Protein AF-A0A829PSU2-F1 (afdb_monomer)

Radius of gyration: 32.38 Å; Cα contacts (8 Å, |Δi|>4): 177; chains: 1; bounding box: 62×109×53 Å

Structure (mmCIF, N/CA/C/O backbone):
data_AF-A0A829PSU2-F1
#
_entry.id   AF-A0A829PSU2-F1
#
loop_
_atom_site.group_PDB
_atom_site.id
_atom_site.type_symbol
_atom_site.label_atom_id
_atom_site.label_alt_id
_atom_site.label_comp_id
_atom_site.label_asym_id
_atom_site.label_entity_id
_atom_site.label_seq_id
_atom_site.pdbx_PDB_ins_code
_atom_site.Cartn_x
_atom_site.Cartn_y
_atom_site.Cartn_z
_atom_site.occupancy
_atom_site.B_iso_or_equiv
_atom_site.auth_seq_id
_atom_site.auth_comp_id
_atom_site.auth_asym_id
_atom_site.auth_atom_id
_atom_site.pdbx_PDB_model_num
ATOM 1 N N . MET A 1 1 ? -6.270 30.827 35.876 1.00 42.91 1 MET A N 1
ATOM 2 C CA . MET A 1 1 ? -6.604 29.435 35.505 1.00 42.91 1 MET A CA 1
ATOM 3 C C . MET A 1 1 ? -6.941 29.418 34.024 1.00 42.91 1 MET A C 1
ATOM 5 O O . MET A 1 1 ? -8.099 29.575 33.672 1.00 42.91 1 MET A O 1
ATOM 9 N N . SER A 1 2 ? -5.939 29.290 33.159 1.00 38.00 2 SER A N 1
ATOM 10 C CA . SER A 1 2 ? -6.162 29.217 31.713 1.00 38.00 2 SER A CA 1
ATOM 11 C C . SER A 1 2 ? -5.529 27.919 31.250 1.00 38.00 2 SER A C 1
ATOM 13 O O . SER A 1 2 ? -4.309 27.782 31.285 1.00 38.00 2 SER A O 1
ATOM 15 N N . ARG A 1 3 ? -6.380 26.929 30.965 1.00 44.88 3 ARG A N 1
ATOM 16 C CA . ARG A 1 3 ? -5.967 25.622 30.454 1.00 44.88 3 ARG A CA 1
ATOM 17 C C . ARG A 1 3 ? -5.207 25.854 29.148 1.00 44.88 3 ARG A C 1
ATOM 19 O O . ARG A 1 3 ? -5.683 26.577 28.277 1.00 44.88 3 ARG A O 1
ATOM 26 N N . THR A 1 4 ? -4.012 25.286 29.067 1.00 48.94 4 THR A N 1
ATOM 27 C CA . THR A 1 4 ? -3.219 25.153 27.845 1.00 48.94 4 THR A CA 1
ATOM 28 C C . THR A 1 4 ? -4.072 24.553 26.723 1.00 48.94 4 THR A C 1
ATOM 30 O O . THR A 1 4 ? -4.917 23.702 27.016 1.00 48.94 4 THR A O 1
ATOM 33 N N . PRO A 1 5 ? -3.877 24.958 25.454 1.00 49.94 5 PRO A N 1
ATOM 34 C CA . PRO A 1 5 ? -4.512 24.267 24.347 1.00 49.94 5 PRO A CA 1
ATOM 35 C C . PRO A 1 5 ? -4.001 22.827 24.339 1.00 49.94 5 PRO A C 1
ATOM 37 O O . PRO A 1 5 ? -2.799 22.557 24.350 1.00 49.94 5 PRO A O 1
ATOM 40 N N . GLU A 1 6 ? -4.965 21.927 24.425 1.00 50.91 6 GLU A N 1
ATOM 41 C CA . GLU A 1 6 ? -4.826 20.487 24.443 1.00 50.91 6 GLU A CA 1
ATOM 42 C C . GLU A 1 6 ? -4.026 20.032 23.221 1.00 50.91 6 GLU A C 1
ATOM 44 O O . GLU A 1 6 ? -4.350 20.331 22.071 1.00 50.91 6 GLU A O 1
ATOM 49 N N . ASN A 1 7 ? -2.922 19.362 23.527 1.00 51.31 7 ASN A N 1
ATOM 50 C CA . ASN A 1 7 ? -2.005 18.719 22.608 1.00 51.31 7 ASN A CA 1
ATOM 51 C C . ASN A 1 7 ? -2.799 17.832 21.635 1.00 51.31 7 ASN A C 1
ATOM 53 O O . ASN A 1 7 ? -3.235 16.745 22.007 1.00 51.31 7 ASN A O 1
ATOM 57 N N . SER A 1 8 ? -3.025 18.307 20.407 1.00 50.12 8 SER A N 1
ATOM 58 C CA . SER A 1 8 ? -3.593 17.482 19.341 1.00 50.12 8 SER A CA 1
ATOM 59 C C . SER A 1 8 ? -2.603 16.346 19.090 1.00 50.12 8 SER A C 1
ATOM 61 O O . SER A 1 8 ? -1.480 16.653 18.681 1.00 50.12 8 SER A O 1
ATOM 63 N N . PRO A 1 9 ? -2.945 15.070 19.360 1.00 50.03 9 PRO A N 1
ATOM 64 C CA . PRO A 1 9 ? -2.011 13.974 19.154 1.00 50.03 9 PRO A CA 1
ATOM 65 C C . PRO A 1 9 ? -1.596 14.013 17.692 1.00 50.03 9 PRO A C 1
ATOM 67 O O . PRO A 1 9 ? -2.428 13.918 16.784 1.00 50.03 9 PRO A O 1
ATOM 70 N N . THR A 1 10 ? -0.310 14.268 17.472 1.00 47.91 10 THR A N 1
ATOM 71 C CA . THR A 1 10 ? 0.227 14.399 16.130 1.00 47.91 10 THR A CA 1
ATOM 72 C C . THR A 1 10 ? -0.083 13.105 15.385 1.00 47.91 10 THR A C 1
ATOM 74 O O . THR A 1 10 ? 0.013 12.016 15.949 1.00 47.91 10 THR A O 1
ATOM 77 N N . THR A 1 11 ? -0.495 13.198 14.120 1.00 54.59 11 THR A N 1
ATOM 78 C CA . THR A 1 11 ? -0.897 12.052 13.285 1.00 54.59 11 THR A CA 1
ATOM 79 C C . THR A 1 11 ? 0.089 10.882 13.355 1.00 54.59 11 THR A C 1
ATOM 81 O O . THR A 1 11 ? -0.321 9.744 13.173 1.00 54.59 11 THR A O 1
ATOM 84 N N . VAL A 1 12 ? 1.363 11.159 13.654 1.00 53.03 12 VAL A N 1
ATOM 85 C CA . VAL A 1 12 ? 2.461 10.201 13.816 1.00 53.03 12 VAL A CA 1
ATOM 86 C C . VAL A 1 12 ? 2.298 9.305 15.052 1.00 53.03 12 VAL A C 1
ATOM 88 O O . VAL A 1 12 ? 2.506 8.100 14.934 1.00 53.03 12 VAL A O 1
ATOM 91 N N . ASP A 1 13 ? 1.864 9.834 16.199 1.00 53.22 13 ASP A N 1
ATOM 92 C CA . ASP A 1 13 ? 1.699 9.052 17.438 1.00 53.22 13 ASP A CA 1
ATOM 93 C C . ASP A 1 13 ? 0.587 7.997 17.295 1.00 53.22 13 ASP A C 1
ATOM 95 O O . ASP A 1 13 ? 0.713 6.866 17.769 1.00 53.22 13 ASP A O 1
ATOM 99 N N . ASN A 1 14 ? -0.458 8.321 16.525 1.00 61.31 14 ASN A N 1
ATOM 100 C CA . ASN A 1 14 ? -1.555 7.402 16.210 1.00 61.31 14 ASN A CA 1
ATOM 101 C C . ASN A 1 14 ? -1.129 6.231 15.306 1.00 61.31 14 ASN A C 1
ATOM 103 O O . ASN A 1 14 ? -1.775 5.184 15.319 1.00 61.31 14 ASN A O 1
ATOM 107 N N . LEU A 1 15 ? -0.035 6.360 14.544 1.00 58.91 15 LEU A N 1
ATOM 108 C CA . LEU A 1 15 ? 0.426 5.291 13.652 1.00 58.91 15 LEU A CA 1
ATOM 109 C C . LEU A 1 15 ? 1.073 4.130 14.422 1.00 58.91 15 LEU A C 1
ATOM 111 O O . LEU A 1 15 ? 0.992 2.994 13.959 1.00 58.91 15 LEU A O 1
ATOM 115 N N . GLN A 1 16 ? 1.689 4.375 15.590 1.00 61.47 16 GLN A N 1
ATOM 116 C CA . GLN A 1 16 ? 2.198 3.284 16.444 1.00 61.47 16 GLN A CA 1
ATOM 117 C C . GLN A 1 16 ? 1.054 2.476 17.083 1.00 61.47 16 GLN A C 1
ATOM 119 O O . GLN A 1 16 ? 1.255 1.313 17.427 1.00 61.47 16 GLN A O 1
ATOM 124 N N . ALA A 1 17 ? -0.131 3.073 17.254 1.00 68.62 17 ALA A N 1
ATOM 125 C CA . ALA A 1 17 ? -1.268 2.468 17.952 1.00 68.62 17 ALA A CA 1
ATOM 126 C C . ALA A 1 17 ? -2.168 1.590 17.057 1.00 68.62 17 ALA A C 1
ATOM 128 O O . ALA A 1 17 ? -3.155 1.033 17.538 1.00 68.62 17 ALA A O 1
ATOM 129 N N . LEU A 1 18 ? -1.851 1.453 15.764 1.00 81.88 18 LEU A N 1
ATOM 130 C CA . LEU A 1 18 ? -2.621 0.632 14.825 1.00 81.88 18 LEU A CA 1
ATOM 131 C C . LEU A 1 18 ? -2.581 -0.850 15.215 1.00 81.88 18 LEU A C 1
ATOM 133 O O . LEU A 1 18 ? -1.516 -1.471 15.261 1.00 81.88 18 LEU A O 1
ATOM 137 N N . SER A 1 19 ? -3.760 -1.432 15.445 1.00 87.81 19 SER A N 1
ATOM 138 C CA . SER A 1 19 ? -3.885 -2.860 15.726 1.00 87.81 19 SER A CA 1
ATOM 139 C C . SER A 1 19 ? -3.796 -3.690 14.441 1.00 87.81 19 SER A C 1
ATOM 141 O O . SER A 1 19 ? -4.044 -3.208 13.333 1.00 87.81 19 SER A O 1
ATOM 143 N N . VAL A 1 20 ? -3.477 -4.980 14.575 1.00 91.50 20 VAL A N 1
ATOM 144 C CA . VAL A 1 20 ? -3.468 -5.916 13.434 1.00 91.50 20 VAL A CA 1
ATOM 145 C C . VAL A 1 20 ? -4.845 -5.989 12.767 1.00 91.50 20 VAL A C 1
ATOM 147 O O . VAL A 1 20 ? -4.923 -6.057 11.543 1.00 91.50 20 VAL A O 1
ATOM 150 N N . THR A 1 21 ? -5.924 -5.921 13.550 1.00 93.00 21 THR A N 1
ATOM 151 C CA . THR A 1 21 ? -7.304 -5.912 13.043 1.00 93.00 21 THR A CA 1
ATOM 152 C C . THR A 1 21 ? -7.552 -4.725 12.118 1.00 93.00 21 THR A C 1
ATOM 154 O O . THR A 1 21 ? -8.153 -4.885 11.060 1.00 93.00 21 THR A O 1
ATOM 157 N N . ASP A 1 22 ? -7.026 -3.553 12.467 1.00 92.06 22 ASP A N 1
ATOM 158 C CA . ASP A 1 22 ? -7.187 -2.341 11.662 1.00 92.06 22 ASP A CA 1
ATOM 159 C C . ASP A 1 22 ? -6.400 -2.421 10.359 1.00 92.06 22 ASP A C 1
ATOM 161 O O . ASP A 1 22 ? -6.892 -2.016 9.309 1.00 92.06 22 ASP A O 1
ATOM 165 N N . LEU A 1 23 ? -5.196 -3.000 10.402 1.00 93.56 23 LEU A N 1
ATOM 166 C CA . LEU A 1 23 ? -4.418 -3.253 9.192 1.00 93.56 23 LEU A CA 1
ATOM 167 C C . LEU A 1 23 ? -5.114 -4.247 8.262 1.00 93.56 23 LEU A C 1
ATOM 169 O O . LEU A 1 23 ? -5.076 -4.062 7.047 1.00 93.56 23 LEU A O 1
ATOM 173 N N . LEU A 1 24 ? -5.731 -5.295 8.812 1.00 95.62 24 LEU A N 1
ATOM 174 C CA . LEU A 1 24 ? -6.500 -6.260 8.026 1.00 95.62 24 LEU A CA 1
ATOM 175 C C . LEU A 1 24 ? -7.724 -5.599 7.395 1.00 95.62 24 LEU A C 1
ATOM 177 O O . LEU A 1 24 ? -7.907 -5.720 6.188 1.00 95.62 24 LEU A O 1
ATOM 181 N N 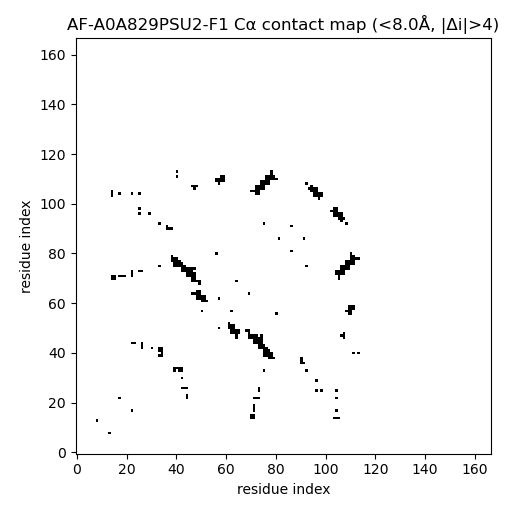. ALA A 1 25 ? -8.492 -4.831 8.171 1.00 94.50 25 ALA A N 1
ATOM 182 C CA . ALA A 1 25 ? -9.634 -4.078 7.660 1.00 94.50 25 ALA A CA 1
ATOM 183 C C . ALA A 1 25 ? -9.217 -3.102 6.546 1.00 94.50 25 ALA A C 1
ATOM 185 O O . ALA A 1 25 ? -9.846 -3.058 5.490 1.00 94.50 25 ALA A O 1
ATOM 186 N N . ALA A 1 26 ? -8.113 -2.374 6.738 1.00 95.25 26 ALA A N 1
ATOM 187 C CA . ALA A 1 26 ? -7.568 -1.463 5.737 1.00 95.25 26 ALA A CA 1
ATOM 188 C C . ALA A 1 26 ? -7.106 -2.193 4.473 1.00 95.25 26 ALA A C 1
ATOM 190 O O . ALA A 1 26 ? -7.398 -1.747 3.361 1.00 95.25 26 ALA A O 1
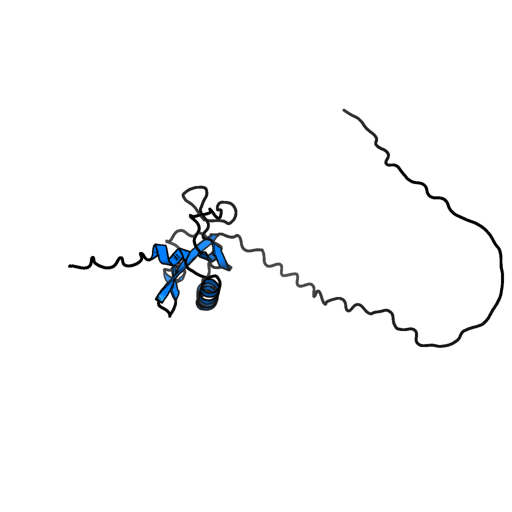ATOM 191 N N . ARG A 1 27 ? -6.388 -3.315 4.631 1.00 96.00 27 ARG A N 1
ATOM 192 C CA . ARG A 1 27 ? -5.955 -4.146 3.506 1.00 96.00 27 ARG A CA 1
ATOM 193 C C . ARG A 1 27 ? -7.172 -4.608 2.728 1.00 96.00 27 ARG A C 1
ATOM 195 O O . ARG A 1 27 ? -7.203 -4.388 1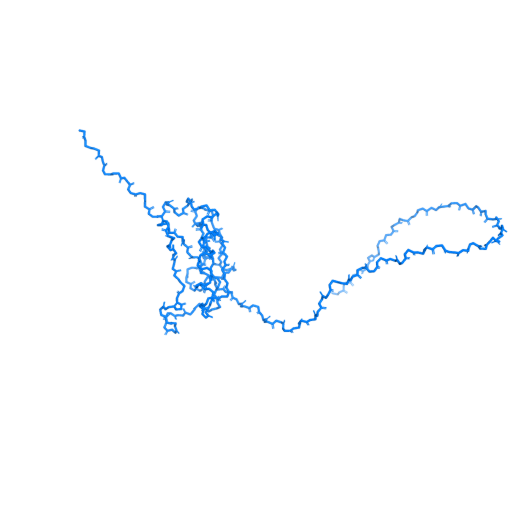.530 1.00 96.00 27 ARG A O 1
ATOM 202 N N . ASP A 1 28 ? -8.155 -5.207 3.383 1.00 95.75 28 ASP A N 1
ATOM 203 C CA . ASP A 1 28 ? -9.299 -5.817 2.708 1.00 95.75 28 ASP A CA 1
ATOM 204 C C . ASP A 1 28 ? -10.171 -4.763 2.004 1.00 95.75 28 ASP A C 1
ATOM 206 O O . ASP A 1 28 ? -10.611 -4.989 0.878 1.00 95.75 28 ASP A O 1
ATOM 210 N N . LEU A 1 29 ? -10.320 -3.569 2.593 1.00 95.81 29 LEU A N 1
ATOM 211 C CA . LEU A 1 29 ? -11.040 -2.448 1.979 1.00 95.81 29 LEU A CA 1
ATOM 212 C C . LEU A 1 29 ? -10.356 -1.935 0.701 1.00 95.81 29 LEU A C 1
ATOM 214 O O . LEU A 1 29 ? -11.027 -1.625 -0.284 1.00 95.81 29 LEU A O 1
ATOM 218 N N . TYR A 1 30 ? -9.022 -1.855 0.692 1.00 95.50 30 TYR A N 1
ATOM 219 C CA . TYR A 1 30 ? -8.257 -1.289 -0.426 1.00 95.50 30 TYR A CA 1
ATOM 220 C C . TYR A 1 30 ? -7.625 -2.324 -1.361 1.00 95.50 30 TYR A C 1
ATOM 222 O O . TYR A 1 30 ? -7.118 -1.946 -2.418 1.00 95.50 30 TYR A O 1
ATOM 230 N N . HIS A 1 31 ? -7.667 -3.614 -1.022 1.00 95.50 31 HIS A N 1
ATOM 231 C CA . HIS A 1 31 ? -6.966 -4.684 -1.733 1.00 95.50 31 HIS A CA 1
ATOM 232 C C . HIS A 1 31 ? -7.316 -4.700 -3.219 1.00 95.50 31 HIS A C 1
ATOM 234 O O . HIS A 1 31 ? -6.423 -4.657 -4.064 1.00 95.50 31 HIS A O 1
ATOM 240 N N . HIS A 1 32 ? -8.609 -4.689 -3.543 1.00 94.69 32 HIS A N 1
ATOM 241 C CA . HIS A 1 32 ? -9.086 -4.689 -4.924 1.00 94.69 32 HIS A CA 1
ATOM 242 C C . HIS A 1 32 ? -8.659 -3.418 -5.678 1.00 94.69 32 HIS A C 1
ATOM 244 O O . HIS A 1 32 ? -8.145 -3.490 -6.791 1.00 94.69 32 HIS A O 1
ATOM 250 N N . HIS A 1 33 ? -8.785 -2.243 -5.052 1.00 92.69 33 HIS A N 1
ATOM 251 C CA . HIS A 1 33 ? -8.392 -0.975 -5.675 1.00 92.69 33 HIS A CA 1
ATOM 252 C C . HIS A 1 33 ? -6.878 -0.869 -5.924 1.00 92.69 33 HIS A C 1
ATOM 254 O O . HIS A 1 33 ? -6.438 -0.217 -6.875 1.00 92.69 33 HIS A O 1
ATOM 260 N N . LEU A 1 34 ? -6.065 -1.475 -5.058 1.00 93.69 34 LEU A N 1
ATOM 261 C CA . LEU A 1 34 ? -4.617 -1.528 -5.225 1.00 93.69 34 LEU A CA 1
ATOM 262 C C . LEU A 1 34 ? -4.223 -2.560 -6.283 1.00 93.69 34 LEU A C 1
ATOM 264 O O . LEU A 1 34 ? -3.424 -2.232 -7.148 1.00 93.69 34 LEU A O 1
ATOM 268 N N . THR A 1 35 ? -4.816 -3.753 -6.261 1.00 92.62 35 THR A N 1
ATOM 269 C CA . THR A 1 35 ? -4.482 -4.858 -7.180 1.00 92.62 35 THR A CA 1
ATOM 270 C C . THR A 1 35 ? -4.934 -4.594 -8.618 1.00 92.62 35 THR A C 1
ATOM 272 O O . THR A 1 35 ? -4.319 -5.090 -9.551 1.00 92.62 35 THR A O 1
ATOM 275 N N . ASN A 1 36 ? -5.946 -3.746 -8.828 1.00 92.06 36 ASN A N 1
ATOM 276 C CA . ASN A 1 36 ? -6.339 -3.313 -10.173 1.00 92.06 36 ASN A CA 1
ATOM 277 C C . ASN A 1 36 ? -5.327 -2.364 -10.841 1.00 92.06 36 ASN A C 1
ATOM 279 O O . ASN A 1 36 ? -5.514 -2.005 -12.002 1.00 92.06 36 ASN A O 1
ATOM 283 N N . LYS A 1 37 ? -4.282 -1.919 -10.130 1.00 90.56 37 LYS A N 1
ATOM 284 C CA . LYS A 1 37 ? -3.224 -1.089 -10.719 1.00 90.56 37 LYS A CA 1
ATOM 285 C C . LYS A 1 37 ? -2.243 -1.971 -11.493 1.00 90.56 37 LYS A C 1
ATOM 287 O O . LYS A 1 37 ? -1.849 -3.019 -10.985 1.00 90.56 37 LYS A O 1
ATOM 292 N N . PRO A 1 38 ? -1.772 -1.531 -12.670 1.00 87.88 38 PRO A N 1
ATOM 293 C CA . PRO A 1 38 ? -0.977 -2.370 -13.570 1.00 87.88 38 PRO A CA 1
ATOM 294 C C . PRO A 1 38 ? 0.387 -2.776 -12.996 1.00 87.88 38 PRO A C 1
ATOM 296 O O . PRO A 1 38 ? 0.957 -3.783 -13.397 1.00 87.88 38 PRO A O 1
ATOM 299 N N . ASN A 1 39 ? 0.918 -1.991 -12.062 1.00 89.06 39 ASN A N 1
ATOM 300 C CA . ASN A 1 39 ? 2.217 -2.203 -11.433 1.00 89.06 39 ASN A CA 1
ATOM 301 C C . ASN A 1 39 ? 2.136 -2.950 -10.098 1.00 89.06 39 ASN A C 1
ATOM 303 O O . ASN A 1 39 ? 3.183 -3.184 -9.502 1.00 89.06 39 ASN A O 1
ATOM 307 N N . VAL A 1 40 ? 0.944 -3.277 -9.585 1.00 93.00 40 VAL A N 1
ATOM 308 C CA . VAL A 1 40 ? 0.779 -3.929 -8.279 1.00 93.00 40 VAL A CA 1
ATOM 309 C C . VAL A 1 40 ? 0.648 -5.436 -8.468 1.00 93.00 40 VAL A C 1
ATOM 311 O O . VAL A 1 40 ? -0.284 -5.923 -9.093 1.00 93.00 40 VAL A O 1
ATOM 314 N N . VAL A 1 41 ? 1.576 -6.179 -7.870 1.00 92.50 41 VAL A N 1
ATOM 315 C CA . VAL A 1 41 ? 1.596 -7.650 -7.886 1.00 92.50 41 VAL A CA 1
ATOM 316 C C . VAL A 1 41 ? 0.727 -8.217 -6.762 1.00 92.50 41 VAL A C 1
ATOM 318 O O . VAL A 1 41 ? 0.119 -9.274 -6.900 1.00 92.50 41 VAL A O 1
ATOM 321 N N . GLY A 1 42 ? 0.656 -7.515 -5.629 1.00 93.94 42 GLY A N 1
ATOM 322 C CA . GLY A 1 42 ? -0.174 -7.924 -4.504 1.00 93.94 42 GLY A CA 1
ATOM 323 C C . GLY A 1 42 ? -0.021 -7.030 -3.281 1.00 93.94 42 GLY A C 1
ATOM 324 O O . GLY A 1 42 ? 0.800 -6.111 -3.243 1.00 93.94 42 GLY A O 1
ATOM 325 N N . THR A 1 43 ? -0.814 -7.319 -2.251 1.00 96.88 43 THR A N 1
ATOM 326 C CA . THR A 1 43 ? -0.807 -6.561 -0.993 1.00 96.88 43 THR A CA 1
ATOM 327 C C . THR A 1 43 ? -0.742 -7.485 0.215 1.00 96.88 43 THR A C 1
ATOM 329 O O . THR A 1 43 ? -1.404 -8.522 0.240 1.00 96.88 43 THR A O 1
ATOM 332 N N . ALA A 1 44 ? -0.036 -7.066 1.255 1.00 96.69 44 ALA A N 1
ATOM 333 C CA . ALA A 1 44 ? 0.040 -7.750 2.541 1.00 96.69 44 ALA A CA 1
ATOM 334 C C . ALA A 1 44 ? -0.045 -6.741 3.696 1.00 96.69 44 ALA A C 1
ATOM 336 O O . ALA A 1 44 ? -0.077 -5.533 3.478 1.00 96.69 44 ALA A O 1
ATOM 337 N N . ILE A 1 45 ? -0.080 -7.231 4.932 1.00 96.06 45 ILE A N 1
ATOM 338 C CA . ILE A 1 45 ? 0.100 -6.405 6.133 1.00 96.06 45 ILE A CA 1
ATOM 339 C C . ILE A 1 45 ? 1.466 -6.697 6.744 1.00 96.06 45 ILE A C 1
ATOM 341 O O . ILE A 1 45 ? 1.979 -7.809 6.620 1.00 96.06 45 ILE A O 1
ATOM 345 N N . GLY A 1 46 ? 2.054 -5.714 7.413 1.00 94.06 46 GLY A N 1
ATOM 346 C CA . GLY A 1 46 ? 3.334 -5.903 8.073 1.00 94.06 46 GLY A CA 1
ATOM 347 C C . GLY A 1 46 ? 3.842 -4.638 8.739 1.00 94.06 46 GLY A C 1
ATOM 348 O O . GLY A 1 46 ? 3.082 -3.731 9.076 1.00 94.06 46 GLY A O 1
ATOM 349 N N . ARG A 1 47 ? 5.157 -4.578 8.928 1.00 93.50 47 ARG A N 1
ATOM 350 C CA . ARG A 1 47 ? 5.848 -3.392 9.432 1.00 93.50 47 ARG A CA 1
ATOM 351 C C . ARG A 1 47 ? 6.580 -2.681 8.306 1.00 93.50 47 ARG A C 1
ATOM 353 O O . ARG A 1 47 ? 7.067 -3.312 7.370 1.00 93.50 47 ARG A O 1
ATOM 360 N N . TYR A 1 48 ? 6.652 -1.362 8.413 1.00 93.69 48 TYR A N 1
ATOM 361 C CA . TYR A 1 48 ? 7.282 -0.520 7.416 1.00 93.69 48 TYR A CA 1
ATOM 362 C C . TYR A 1 48 ? 8.769 -0.849 7.316 1.00 93.69 48 TYR A C 1
ATOM 364 O O . TYR A 1 48 ? 9.484 -0.854 8.311 1.00 93.69 48 TYR A O 1
ATOM 372 N N . LEU A 1 49 ? 9.225 -1.116 6.098 1.00 94.06 49 LEU A N 1
ATOM 373 C CA . LEU A 1 49 ? 10.600 -1.499 5.831 1.00 94.06 49 LEU A CA 1
ATOM 374 C C . LEU A 1 49 ? 11.499 -0.264 5.679 1.00 94.06 49 LEU A C 1
ATOM 376 O O . LEU A 1 49 ? 11.273 0.611 4.828 1.00 94.06 49 LEU A O 1
ATOM 380 N N . ILE A 1 50 ? 12.549 -0.221 6.494 1.00 92.81 50 ILE A N 1
ATOM 381 C CA . ILE A 1 50 ? 13.596 0.797 6.465 1.00 92.81 50 ILE A CA 1
ATOM 382 C C . ILE A 1 50 ? 14.672 0.345 5.486 1.00 92.81 50 ILE A C 1
ATOM 384 O O . ILE A 1 50 ? 15.132 -0.795 5.540 1.00 92.81 50 ILE A O 1
ATOM 388 N N . ARG A 1 51 ? 15.041 1.230 4.557 1.00 91.44 51 ARG A N 1
ATOM 389 C CA . ARG A 1 51 ? 16.096 0.939 3.583 1.00 91.44 51 ARG A CA 1
ATOM 390 C C . ARG A 1 51 ? 17.450 1.012 4.262 1.00 91.44 51 ARG A C 1
ATOM 392 O O . ARG A 1 51 ? 17.679 1.918 5.058 1.00 91.44 51 ARG A O 1
ATOM 399 N N . GLU A 1 52 ? 18.349 0.117 3.881 1.00 89.25 52 GLU A N 1
ATOM 400 C CA . GLU A 1 52 ? 19.727 0.160 4.371 1.00 89.25 52 GLU A CA 1
ATOM 401 C C . GLU A 1 52 ? 20.529 1.289 3.726 1.00 89.25 52 GLU A C 1
ATOM 403 O O . GLU A 1 52 ? 21.359 1.914 4.378 1.00 89.25 52 GLU A O 1
ATOM 408 N N . GLN A 1 53 ? 20.243 1.578 2.454 1.00 86.62 53 GLN A N 1
ATOM 409 C CA . GLN A 1 53 ? 20.855 2.674 1.713 1.00 86.62 53 GLN A CA 1
ATOM 410 C C . GLN A 1 53 ? 19.787 3.678 1.250 1.00 86.62 53 GLN A C 1
ATOM 412 O O . GLN A 1 53 ? 18.696 3.281 0.819 1.00 86.62 53 GLN A O 1
ATOM 417 N N . PRO A 1 54 ? 20.062 4.990 1.344 1.00 81.19 54 PRO A N 1
ATOM 418 C CA . PRO A 1 54 ? 19.163 6.012 0.835 1.00 81.19 54 PRO A CA 1
ATOM 419 C C . PRO A 1 54 ? 19.193 6.041 -0.700 1.00 81.19 54 PRO A C 1
ATOM 421 O O . PRO A 1 54 ? 20.253 6.060 -1.315 1.00 81.19 54 PRO A O 1
ATOM 424 N N . GLY A 1 55 ? 18.013 6.104 -1.318 1.00 77.25 55 GLY A N 1
ATOM 425 C CA . GLY A 1 55 ? 17.862 6.128 -2.777 1.00 77.25 55 GLY A CA 1
ATOM 426 C C . GLY A 1 55 ? 17.484 4.769 -3.371 1.00 77.25 55 GLY A C 1
ATOM 427 O O . GLY A 1 55 ? 17.656 3.725 -2.752 1.00 77.25 55 GLY A O 1
ATOM 428 N N . GLY A 1 56 ? 16.889 4.793 -4.564 1.00 83.81 56 GLY A N 1
ATOM 429 C CA . GLY A 1 56 ? 16.487 3.585 -5.285 1.00 83.81 56 GLY A CA 1
ATOM 430 C C . GLY A 1 56 ? 15.187 2.926 -4.812 1.00 83.81 56 GLY A C 1
ATOM 431 O O . GLY A 1 56 ? 14.431 3.436 -3.969 1.00 83.81 56 GLY A O 1
ATOM 432 N N . ALA A 1 57 ? 14.905 1.783 -5.432 1.00 88.50 57 ALA A N 1
ATOM 433 C CA . ALA A 1 57 ? 13.735 0.986 -5.138 1.00 88.50 57 ALA A CA 1
ATOM 434 C C . ALA A 1 57 ? 13.863 0.273 -3.800 1.00 88.50 57 ALA A C 1
ATOM 436 O O . ALA A 1 57 ? 14.936 -0.186 -3.414 1.00 88.50 57 ALA A O 1
ATOM 437 N N . ARG A 1 58 ? 12.753 0.176 -3.074 1.00 91.88 58 ARG A N 1
ATOM 438 C CA . ARG A 1 58 ? 12.721 -0.638 -1.863 1.00 91.88 58 ARG A CA 1
ATOM 439 C C . ARG A 1 58 ? 12.470 -2.083 -2.264 1.00 91.88 58 ARG A C 1
ATOM 441 O O . ARG A 1 58 ? 11.452 -2.310 -2.885 1.00 91.88 58 ARG A O 1
ATOM 448 N N . THR A 1 59 ? 13.297 -3.034 -1.873 1.00 93.12 59 THR A N 1
ATOM 449 C CA . THR A 1 59 ? 13.078 -4.475 -2.05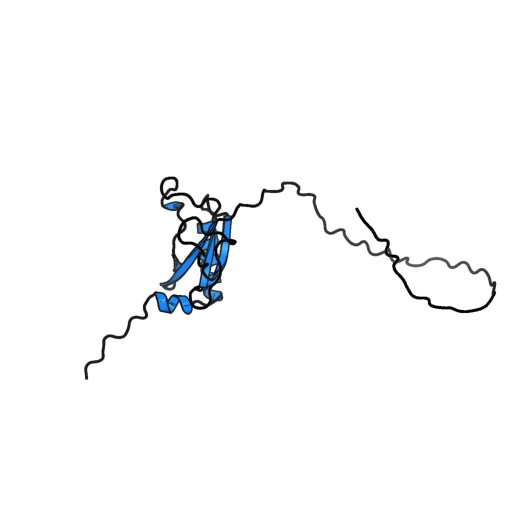8 1.00 93.12 59 THR A CA 1
ATOM 450 C C . THR A 1 59 ? 13.090 -5.174 -0.700 1.00 93.12 59 THR A C 1
ATOM 452 O O . THR A 1 59 ? 13.454 -4.580 0.315 1.00 93.12 59 THR A O 1
ATOM 455 N N . LEU A 1 60 ? 12.684 -6.444 -0.659 1.00 92.12 60 LEU A N 1
ATOM 456 C CA . LEU A 1 60 ? 12.758 -7.249 0.568 1.00 92.12 60 LEU A CA 1
ATOM 457 C C . LEU A 1 60 ? 14.201 -7.538 1.010 1.00 92.12 60 LEU A C 1
ATOM 459 O O . LEU A 1 60 ? 14.422 -7.840 2.175 1.00 92.12 60 LEU A O 1
ATOM 463 N N . VAL A 1 61 ? 15.168 -7.454 0.090 1.00 91.56 61 VAL A N 1
ATOM 464 C CA . VAL A 1 61 ? 16.580 -7.769 0.362 1.00 91.56 61 VAL A CA 1
ATOM 465 C C . VAL A 1 61 ? 17.392 -6.556 0.809 1.00 91.56 61 VAL A C 1
ATOM 467 O O . VAL A 1 61 ? 18.335 -6.715 1.569 1.00 91.56 61 VAL A O 1
ATOM 470 N N . ASN A 1 62 ? 17.037 -5.346 0.362 1.00 92.44 62 ASN A N 1
ATOM 471 C CA . ASN A 1 62 ? 17.777 -4.116 0.681 1.00 92.44 62 ASN A CA 1
ATOM 472 C C . ASN A 1 62 ? 17.138 -3.296 1.813 1.00 92.44 62 ASN A C 1
ATOM 474 O O . ASN A 1 62 ? 17.436 -2.108 1.985 1.00 92.44 62 ASN A O 1
ATOM 478 N N . SER A 1 63 ? 16.174 -3.894 2.510 1.00 93.88 63 SER A N 1
ATOM 479 C CA . SER A 1 63 ? 15.394 -3.231 3.540 1.00 93.88 63 SER A CA 1
ATOM 480 C C . SER A 1 63 ? 15.048 -4.195 4.656 1.00 93.88 63 SER A C 1
ATOM 482 O O . SER A 1 63 ? 14.775 -5.368 4.420 1.00 93.88 63 SER A O 1
ATOM 484 N N . ARG A 1 64 ? 14.998 -3.678 5.878 1.00 94.00 64 ARG A N 1
ATOM 485 C CA . ARG A 1 64 ? 14.718 -4.462 7.079 1.00 94.00 64 ARG A CA 1
ATOM 486 C C . ARG A 1 64 ? 13.709 -3.758 7.972 1.00 94.00 64 ARG A C 1
ATOM 488 O O . ARG A 1 64 ? 13.472 -2.556 7.854 1.00 94.00 64 ARG A O 1
ATOM 495 N N . VAL A 1 65 ? 13.116 -4.524 8.878 1.00 93.81 65 VAL A N 1
ATOM 496 C CA . VAL A 1 65 ? 12.330 -3.972 9.980 1.00 93.81 65 VAL A CA 1
ATOM 497 C C . VAL A 1 65 ? 13.300 -3.584 11.087 1.00 93.81 65 VAL A C 1
ATOM 499 O O . VAL A 1 65 ? 14.031 -4.422 11.605 1.00 93.81 65 VAL A O 1
ATOM 502 N N . GLU A 1 66 ? 13.293 -2.313 11.456 1.00 91.12 66 GLU A N 1
ATOM 503 C CA . GLU A 1 66 ? 14.043 -1.780 12.586 1.00 91.12 66 GLU A CA 1
ATOM 504 C C . GLU A 1 66 ? 13.109 -1.469 13.761 1.00 91.12 66 GLU A C 1
ATOM 506 O O . GLU A 1 66 ? 12.067 -0.819 13.599 1.00 91.12 66 GLU A O 1
ATOM 511 N N . GLN A 1 67 ? 13.463 -1.960 14.948 1.00 84.69 67 GLN A N 1
ATOM 512 C CA . GLN A 1 67 ? 12.666 -1.779 16.158 1.00 84.69 67 GLN A CA 1
ATOM 513 C C . GLN A 1 67 ? 12.638 -0.293 16.553 1.00 84.69 67 GLN A C 1
ATOM 515 O O . GLN A 1 67 ? 13.674 0.359 16.588 1.00 84.69 67 GLN A O 1
ATOM 520 N N . GLY A 1 68 ? 11.450 0.252 16.826 1.00 83.62 68 GLY A N 1
ATOM 521 C CA . GLY A 1 68 ? 11.259 1.668 17.181 1.00 83.62 68 GLY A CA 1
ATOM 522 C C . GLY A 1 68 ? 11.103 2.621 15.989 1.00 83.62 68 GLY A C 1
ATOM 523 O O . GLY A 1 68 ? 10.474 3.662 16.134 1.00 83.62 68 GLY A O 1
ATOM 524 N N . PHE A 1 69 ? 11.577 2.241 14.798 1.00 85.31 69 PHE A N 1
ATOM 525 C CA . PHE A 1 69 ? 11.451 3.056 13.579 1.00 85.31 69 PHE A CA 1
ATOM 526 C C . PHE A 1 69 ? 10.453 2.498 12.558 1.00 85.31 69 PHE A C 1
ATOM 528 O O . PHE A 1 69 ? 10.033 3.211 11.646 1.00 85.31 69 PHE A O 1
ATOM 535 N N . SER A 1 70 ? 10.061 1.230 12.699 1.00 89.69 70 SER A N 1
ATOM 536 C CA . SER A 1 70 ? 9.142 0.559 11.774 1.00 89.69 70 SER A CA 1
ATOM 537 C C . SER A 1 70 ? 7.708 0.576 12.286 1.00 89.69 70 SER A C 1
ATOM 539 O O . SER A 1 70 ? 7.404 0.004 13.332 1.00 89.69 70 SER A O 1
ATOM 541 N N . TRP A 1 71 ? 6.822 1.183 11.504 1.00 90.50 71 TRP A N 1
ATOM 542 C CA . TRP A 1 71 ? 5.414 1.399 11.838 1.00 90.50 71 TRP A CA 1
ATOM 543 C C . TRP A 1 71 ? 4.530 0.277 11.273 1.00 90.50 71 TRP A C 1
ATOM 545 O O . TRP A 1 71 ? 4.848 -0.243 10.198 1.00 90.50 71 TRP A O 1
ATOM 555 N N . PRO A 1 72 ? 3.427 -0.109 11.936 1.00 93.06 72 PRO A N 1
ATOM 556 C CA . PRO A 1 72 ? 2.415 -0.989 11.349 1.00 93.06 72 PRO A CA 1
ATOM 557 C C . PRO A 1 72 ? 1.879 -0.390 10.036 1.00 93.06 72 PRO A C 1
ATOM 559 O O . PRO A 1 72 ? 1.524 0.784 9.995 1.00 93.06 72 PRO A O 1
ATOM 562 N N . CYS A 1 73 ? 1.857 -1.160 8.945 1.00 94.69 73 CYS A N 1
ATOM 563 C CA . CYS A 1 73 ? 1.508 -0.651 7.615 1.00 94.69 73 CYS A CA 1
ATOM 564 C C . CYS A 1 73 ? 0.935 -1.734 6.686 1.00 94.69 73 CYS A C 1
ATOM 566 O O . CYS A 1 73 ? 1.123 -2.935 6.899 1.00 94.69 73 CYS A O 1
ATOM 568 N N . VAL A 1 74 ? 0.290 -1.295 5.603 1.00 96.31 74 VAL A N 1
ATOM 569 C CA . VAL A 1 74 ? -0.054 -2.161 4.467 1.00 96.31 74 VAL A CA 1
ATOM 570 C C . VAL A 1 74 ? 1.133 -2.196 3.507 1.00 96.31 74 VAL A C 1
ATOM 572 O O . VAL A 1 74 ? 1.605 -1.162 3.037 1.00 96.31 74 VAL A O 1
ATOM 575 N N . MET A 1 75 ? 1.634 -3.389 3.211 1.00 96.19 75 MET A N 1
ATOM 576 C CA . MET A 1 75 ? 2.711 -3.610 2.252 1.00 96.19 75 MET A CA 1
ATOM 577 C C . MET A 1 75 ? 2.118 -3.781 0.856 1.00 96.19 75 MET A C 1
ATOM 579 O O . MET A 1 75 ? 1.194 -4.569 0.664 1.00 96.19 75 MET A O 1
ATOM 583 N N . VAL A 1 76 ? 2.655 -3.059 -0.121 1.00 96.44 76 VAL A N 1
ATOM 584 C CA . VAL A 1 76 ? 2.234 -3.148 -1.521 1.00 96.44 76 VAL A CA 1
ATOM 585 C C . VAL A 1 76 ? 3.429 -3.567 -2.353 1.00 96.44 76 VAL A C 1
ATOM 587 O O . VAL A 1 76 ? 4.431 -2.847 -2.419 1.00 96.44 76 VAL A O 1
ATOM 590 N N . PHE A 1 77 ? 3.306 -4.738 -2.968 1.00 95.38 77 PHE A N 1
ATOM 591 C CA . PHE A 1 77 ? 4.317 -5.298 -3.844 1.00 95.38 77 PHE A CA 1
ATOM 592 C C . PHE A 1 77 ? 4.108 -4.775 -5.256 1.00 95.38 77 PHE A C 1
ATOM 594 O O . PHE A 1 77 ? 3.011 -4.901 -5.801 1.00 95.38 77 PHE A O 1
ATOM 601 N N . ILE A 1 78 ? 5.149 -4.180 -5.830 1.00 93.12 78 ILE A N 1
ATOM 602 C CA . ILE A 1 78 ? 5.119 -3.600 -7.170 1.00 93.12 78 ILE A CA 1
ATOM 603 C C . ILE A 1 78 ? 6.159 -4.248 -8.081 1.00 93.12 78 ILE A C 1
ATOM 605 O O . ILE A 1 78 ? 7.240 -4.592 -7.613 1.00 93.12 78 ILE A O 1
ATOM 609 N N . SER A 1 79 ? 5.846 -4.407 -9.366 1.00 90.12 79 SER A N 1
ATOM 610 C CA . SER A 1 79 ? 6.788 -4.946 -10.358 1.00 90.12 79 SER A CA 1
ATOM 611 C C . SER A 1 79 ? 7.881 -3.928 -10.678 1.00 90.12 79 SER A C 1
ATOM 613 O O . SER A 1 79 ? 9.074 -4.201 -10.560 1.00 90.12 79 SER A O 1
ATOM 615 N N . ASP A 1 80 ? 7.455 -2.707 -10.996 1.00 85.69 80 ASP A N 1
ATOM 616 C CA . ASP A 1 80 ? 8.329 -1.650 -11.474 1.00 85.69 80 ASP A CA 1
ATOM 617 C C . ASP A 1 80 ? 8.338 -0.476 -10.512 1.00 85.69 80 ASP A C 1
ATOM 619 O O . ASP A 1 80 ? 7.324 0.184 -10.251 1.00 85.69 80 ASP A O 1
ATOM 623 N N . TRP A 1 81 ? 9.533 -0.151 -10.030 1.00 80.69 81 TRP A N 1
ATOM 624 C CA . TRP A 1 81 ? 9.787 1.095 -9.323 1.00 80.69 81 TRP A CA 1
ATOM 625 C C . TRP A 1 81 ? 9.948 2.237 -10.335 1.00 80.69 81 TRP A C 1
ATOM 627 O O . TRP A 1 81 ? 11.008 2.846 -10.466 1.00 80.69 81 TRP A O 1
ATOM 637 N N . ALA A 1 82 ? 8.903 2.484 -11.123 1.00 63.97 82 ALA A N 1
ATOM 638 C CA . ALA A 1 82 ? 8.956 3.448 -12.209 1.00 63.97 82 ALA A CA 1
ATOM 639 C C . ALA A 1 82 ? 9.206 4.875 -11.697 1.00 63.97 82 ALA A C 1
ATOM 641 O O . ALA A 1 82 ? 8.648 5.326 -10.688 1.00 63.97 82 ALA A O 1
ATOM 642 N N . ALA A 1 83 ? 10.030 5.609 -12.449 1.00 54.00 83 ALA A N 1
ATOM 643 C CA . ALA A 1 83 ? 10.124 7.053 -12.329 1.00 54.00 83 ALA A CA 1
ATOM 644 C C . ALA A 1 83 ? 8.735 7.668 -12.617 1.00 54.00 83 ALA A C 1
ATOM 646 O O . ALA A 1 83 ? 8.060 7.208 -13.538 1.00 54.00 83 ALA A O 1
ATOM 647 N N . PRO A 1 84 ? 8.301 8.723 -11.903 1.00 54.03 84 PRO A N 1
ATOM 64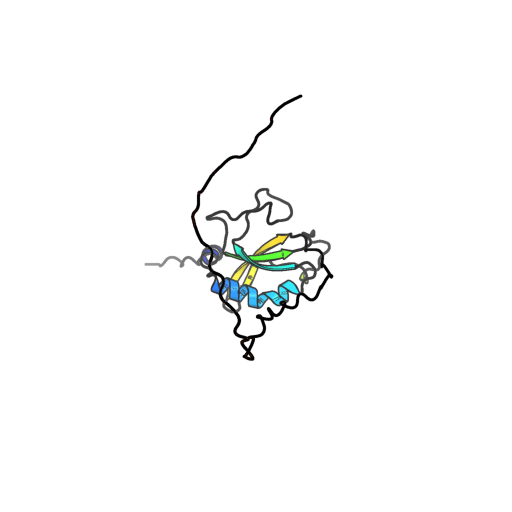8 C CA . PRO A 1 84 ? 6.940 9.284 -11.973 1.00 54.03 84 PRO A CA 1
ATOM 649 C C . PRO A 1 84 ? 6.427 9.712 -13.363 1.00 54.03 84 PRO A C 1
ATOM 651 O O . PRO A 1 84 ? 5.291 10.150 -13.473 1.00 54.03 84 PRO A O 1
ATOM 654 N N . LYS A 1 85 ? 7.260 9.650 -14.408 1.00 53.16 85 LYS A N 1
ATOM 655 C CA . LYS A 1 85 ? 6.992 10.188 -15.746 1.00 53.16 85 LYS A CA 1
ATOM 656 C C . LYS A 1 85 ? 6.306 9.217 -16.712 1.00 53.16 85 LYS A C 1
ATOM 658 O O . LYS A 1 85 ? 5.841 9.678 -17.746 1.00 53.16 85 LYS A O 1
ATOM 663 N N . SER A 1 86 ? 6.244 7.918 -16.408 1.00 63.03 86 SER A N 1
ATOM 664 C CA . SER A 1 86 ? 5.596 6.916 -17.276 1.00 63.03 86 SER A CA 1
ATOM 665 C C . SER A 1 86 ? 4.265 6.381 -16.741 1.00 63.03 86 SER A C 1
ATOM 667 O O . SER A 1 86 ? 3.609 5.611 -17.435 1.00 63.03 86 SER A O 1
ATOM 669 N N . LEU A 1 87 ? 3.864 6.766 -15.526 1.00 68.81 87 LEU A N 1
ATOM 670 C CA . LEU A 1 87 ? 2.630 6.306 -14.884 1.00 68.81 87 LEU A CA 1
ATOM 671 C C . LEU A 1 87 ? 1.604 7.433 -14.832 1.00 68.81 87 LEU A C 1
ATOM 673 O O . LEU A 1 87 ? 1.955 8.582 -14.551 1.00 68.81 87 LEU A O 1
ATOM 677 N N . THR A 1 88 ? 0.329 7.108 -15.054 1.00 78.81 88 THR A N 1
ATOM 678 C CA . THR A 1 88 ? -0.734 8.081 -14.803 1.00 78.81 88 THR A CA 1
ATOM 679 C C . THR A 1 88 ? -0.857 8.317 -13.291 1.00 78.81 88 THR A C 1
ATOM 681 O O . THR A 1 88 ? -0.537 7.427 -12.496 1.00 78.81 88 THR A O 1
ATOM 684 N N . PRO A 1 89 ? -1.338 9.488 -12.837 1.00 78.31 89 PRO A N 1
ATOM 685 C CA . PRO A 1 89 ? -1.537 9.745 -11.408 1.00 78.31 89 PRO A CA 1
ATOM 686 C C . PRO A 1 89 ? -2.424 8.705 -10.701 1.00 78.31 89 PRO A C 1
ATOM 688 O O . PRO A 1 89 ? -2.278 8.498 -9.498 1.00 78.31 89 PRO A O 1
ATOM 691 N N . TYR A 1 90 ? -3.310 8.032 -11.443 1.00 79.88 90 TYR A N 1
ATOM 692 C CA . TYR A 1 90 ? -4.195 6.980 -10.935 1.00 79.88 90 TYR A CA 1
ATOM 693 C C . TYR A 1 90 ? -3.491 5.634 -10.712 1.00 79.88 90 TYR A C 1
ATOM 695 O O . TYR A 1 90 ? -3.891 4.871 -9.828 1.00 79.88 90 TYR A O 1
ATOM 703 N N . ASP A 1 91 ? -2.413 5.366 -11.451 1.00 82.19 91 ASP A N 1
ATOM 704 C CA . ASP A 1 91 ? -1.603 4.149 -11.307 1.00 82.19 91 ASP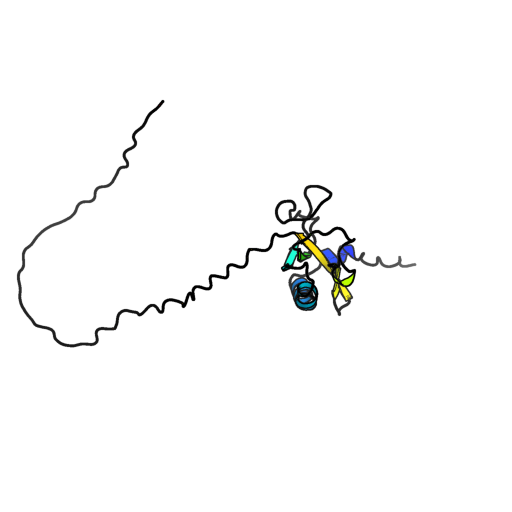 A CA 1
ATOM 705 C C . ASP A 1 91 ? -0.620 4.247 -10.129 1.00 82.19 91 ASP A C 1
ATOM 707 O O . ASP A 1 91 ? 0.052 3.280 -9.758 1.00 82.19 91 ASP A O 1
ATOM 711 N N . TYR A 1 92 ? -0.516 5.426 -9.508 1.00 85.62 92 TYR A N 1
ATOM 712 C CA . TYR A 1 92 ? 0.368 5.629 -8.375 1.00 85.62 92 TYR A CA 1
ATOM 713 C C . TYR A 1 92 ? -0.186 4.970 -7.108 1.00 85.62 92 TYR A C 1
ATOM 715 O O . TYR A 1 92 ? -1.320 5.196 -6.686 1.00 85.62 92 TYR A O 1
ATOM 723 N N . VAL A 1 93 ? 0.664 4.191 -6.439 1.00 90.06 93 VAL A N 1
ATOM 724 C CA . VAL A 1 93 ? 0.351 3.641 -5.117 1.00 90.06 93 VAL A CA 1
ATOM 725 C C . VAL A 1 93 ? 0.506 4.748 -4.063 1.00 90.06 93 VAL A C 1
ATOM 727 O O . VAL A 1 93 ? 1.627 5.253 -3.880 1.00 90.06 93 VAL A O 1
ATOM 730 N N . PRO A 1 94 ? -0.576 5.123 -3.353 1.00 91.19 94 PRO A N 1
ATOM 731 C CA . PRO A 1 94 ? -0.549 6.204 -2.375 1.00 91.19 94 PRO A CA 1
ATOM 732 C C . PRO A 1 94 ? 0.373 5.871 -1.196 1.00 91.19 94 PRO A C 1
ATOM 734 O O . PRO A 1 94 ? 0.661 4.712 -0.911 1.00 91.19 94 PRO A O 1
ATOM 737 N N . LYS A 1 95 ? 0.854 6.904 -0.494 1.00 90.75 95 LYS A N 1
ATOM 738 C CA . LYS A 1 95 ? 1.702 6.733 0.702 1.00 90.75 95 LYS A CA 1
ATOM 739 C C . LYS A 1 95 ? 0.908 6.328 1.948 1.00 90.75 95 LYS A C 1
ATOM 741 O O . LYS A 1 95 ? 1.490 5.793 2.887 1.00 90.75 95 LYS A O 1
ATOM 746 N N . GLN A 1 96 ? -0.391 6.608 1.958 1.00 92.56 96 GLN A N 1
ATOM 747 C CA . GLN A 1 96 ? -1.293 6.356 3.074 1.00 92.56 96 GLN A CA 1
ATOM 748 C C . GLN A 1 96 ? -2.710 6.095 2.557 1.00 92.56 96 GLN A C 1
ATOM 750 O O . GLN A 1 96 ? -3.085 6.600 1.498 1.00 92.56 96 GLN A O 1
ATOM 755 N N . LEU A 1 97 ? -3.472 5.308 3.306 1.00 92.44 97 LEU A N 1
ATOM 756 C CA . LEU A 1 97 ? -4.864 4.955 3.066 1.00 92.44 97 LEU A CA 1
ATOM 757 C C . LEU A 1 97 ? -5.725 5.611 4.141 1.00 92.44 97 LEU A C 1
ATOM 759 O O . LEU A 1 97 ? -5.322 5.670 5.303 1.00 92.44 97 LEU A O 1
ATOM 763 N N . PHE A 1 98 ? -6.899 6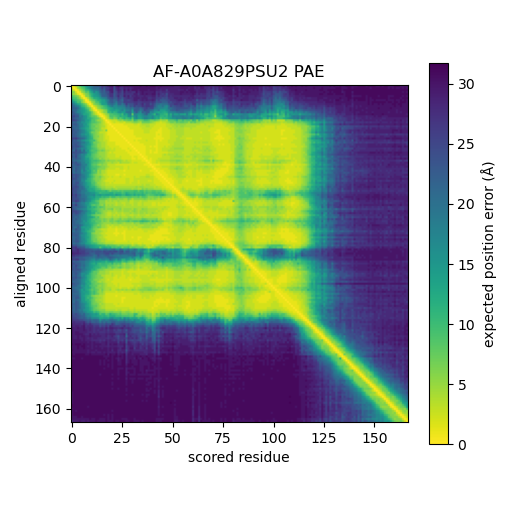.094 3.755 1.00 92.62 98 PHE A N 1
ATOM 764 C CA . PHE A 1 98 ? -7.823 6.773 4.656 1.00 92.62 98 PHE A CA 1
ATOM 765 C C . PHE A 1 98 ? -9.013 5.868 4.926 1.00 92.62 98 PHE A C 1
ATOM 767 O O . PHE A 1 98 ? -9.795 5.573 4.034 1.00 92.62 98 PHE A O 1
ATOM 774 N N . MET A 1 99 ? -9.151 5.403 6.152 1.00 91.50 99 MET A N 1
ATOM 775 C CA . MET A 1 99 ? -10.266 4.551 6.531 1.00 91.50 99 MET A CA 1
ATOM 776 C C . MET A 1 99 ? -11.555 5.375 6.692 1.00 91.50 99 MET A C 1
ATOM 778 O O . MET A 1 99 ? -11.489 6.566 7.008 1.00 91.50 99 MET A O 1
ATOM 782 N N . PRO A 1 100 ? -12.741 4.763 6.511 1.00 90.50 100 PRO A N 1
ATOM 783 C CA . PRO A 1 100 ? -14.025 5.458 6.661 1.00 90.50 100 PRO A CA 1
ATOM 784 C C . PRO A 1 100 ? -14.286 5.963 8.088 1.00 90.50 100 PRO A C 1
ATOM 786 O O . PRO A 1 100 ? -15.094 6.862 8.284 1.00 90.50 100 PRO A O 1
ATOM 789 N N . ASP A 1 101 ? -13.589 5.411 9.079 1.00 85.00 101 ASP A N 1
ATOM 790 C CA . ASP A 1 101 ? -13.618 5.853 10.476 1.00 85.00 101 ASP A CA 1
ATOM 791 C C . ASP A 1 101 ? -12.670 7.034 10.772 1.00 85.00 101 ASP A C 1
ATOM 793 O O . ASP A 1 101 ? -12.547 7.460 11.918 1.00 85.00 101 ASP A O 1
ATOM 797 N N . GLY A 1 102 ? -11.992 7.565 9.748 1.00 87.62 102 GLY A N 1
ATOM 798 C CA . GLY A 1 102 ? -11.060 8.685 9.859 1.00 87.62 102 GLY A CA 1
ATOM 799 C C . GLY A 1 102 ? -9.623 8.287 10.204 1.00 87.62 102 GLY A C 1
ATOM 800 O O . GLY A 1 102 ? -8.753 9.158 10.262 1.00 87.62 102 GLY A O 1
ATOM 801 N N . ARG A 1 103 ? -9.327 6.996 10.404 1.00 87.62 103 ARG A N 1
ATOM 802 C CA . ARG A 1 103 ? -7.954 6.537 10.656 1.00 87.62 103 ARG A CA 1
ATOM 803 C C . ARG A 1 103 ? -7.109 6.576 9.389 1.00 87.62 103 ARG A C 1
ATOM 805 O O . ARG A 1 103 ? -7.595 6.381 8.277 1.00 87.62 103 ARG A O 1
ATOM 812 N N . VAL A 1 104 ? -5.810 6.789 9.569 1.00 91.12 104 VAL A N 1
ATOM 813 C CA . VAL A 1 104 ? -4.836 6.815 8.475 1.00 91.12 104 VAL A CA 1
ATOM 814 C C . VAL A 1 104 ? -3.908 5.619 8.612 1.00 91.12 104 VAL A C 1
ATOM 816 O O . VAL A 1 104 ? -3.259 5.451 9.641 1.00 91.12 104 VAL A O 1
ATOM 819 N N . VAL A 1 105 ? -3.834 4.794 7.570 1.00 92.81 105 VAL A N 1
ATOM 820 C CA . VAL A 1 105 ? -2.983 3.601 7.537 1.00 92.81 105 VAL A CA 1
ATOM 821 C C . VAL A 1 105 ? -1.839 3.820 6.551 1.00 92.81 105 VAL A C 1
ATOM 823 O O . VAL A 1 105 ? -2.090 4.104 5.379 1.00 92.81 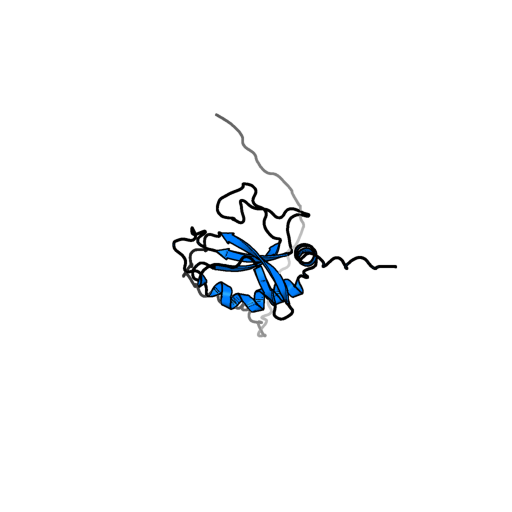105 VAL A O 1
ATOM 826 N N . PRO A 1 106 ? -0.571 3.704 6.973 1.00 94.25 106 PRO A N 1
ATOM 827 C CA . PRO A 1 106 ? 0.558 3.966 6.095 1.00 94.25 106 PRO A CA 1
ATOM 828 C C . PRO A 1 106 ? 0.774 2.806 5.117 1.00 94.25 106 PRO A C 1
ATOM 830 O O . PRO A 1 106 ? 0.442 1.652 5.399 1.00 94.25 106 PRO A O 1
ATOM 833 N N . VAL A 1 107 ? 1.375 3.114 3.966 1.00 95.00 107 VAL A N 1
ATOM 834 C CA . VAL A 1 107 ? 1.672 2.143 2.906 1.00 95.00 107 VAL A CA 1
ATOM 835 C C . VAL A 1 107 ? 3.178 1.989 2.718 1.00 95.00 107 VAL A C 1
ATOM 837 O O . VAL A 1 107 ? 3.900 2.956 2.460 1.00 95.00 107 VAL A O 1
ATOM 840 N N . CYS A 1 108 ? 3.664 0.750 2.781 1.00 94.62 108 CYS A N 1
ATOM 841 C CA . CYS A 1 108 ? 5.040 0.401 2.456 1.00 94.62 108 CYS A CA 1
ATOM 842 C C . CYS A 1 108 ? 5.122 -0.204 1.052 1.00 94.62 108 CYS A C 1
ATOM 844 O O . CYS A 1 108 ? 4.726 -1.343 0.824 1.00 94.62 108 CYS A O 1
ATOM 846 N N . LYS A 1 109 ? 5.663 0.561 0.103 1.00 94.38 109 LYS A N 1
ATOM 847 C CA . LYS A 1 109 ? 5.924 0.080 -1.260 1.00 94.38 109 LYS A CA 1
ATOM 848 C C . LYS A 1 109 ? 7.194 -0.753 -1.294 1.00 94.38 109 LYS A C 1
ATOM 850 O O . LYS A 1 109 ? 8.217 -0.284 -0.780 1.00 94.38 109 LYS A O 1
ATOM 855 N N . VAL A 1 110 ? 7.120 -1.919 -1.927 1.00 94.94 110 VAL A N 1
ATOM 856 C CA . VAL A 1 110 ? 8.206 -2.893 -2.057 1.00 94.94 110 VAL A CA 1
ATOM 857 C C . VAL A 1 110 ? 8.227 -3.426 -3.488 1.00 94.94 110 VAL A C 1
ATOM 859 O O . VAL A 1 110 ? 7.244 -3.980 -3.954 1.00 94.94 110 VAL A O 1
ATOM 862 N N . GLN A 1 111 ? 9.331 -3.255 -4.197 1.00 93.81 111 GLN A N 1
ATOM 863 C CA . GLN A 1 111 ? 9.576 -3.861 -5.492 1.00 93.81 111 GLN A CA 1
ATOM 864 C C . GLN A 1 111 ? 9.871 -5.352 -5.339 1.00 93.81 111 GLN A C 1
ATOM 866 O O . GLN A 1 111 ? 10.654 -5.751 -4.469 1.00 93.81 111 GLN A O 1
ATOM 871 N N . VAL A 1 112 ? 9.238 -6.152 -6.192 1.00 93.06 112 VAL A N 1
ATOM 872 C CA . VAL A 1 112 ? 9.401 -7.602 -6.276 1.00 93.06 112 VAL A CA 1
ATOM 873 C C . VAL A 1 112 ? 9.356 -8.011 -7.741 1.00 93.06 112 VAL A C 1
ATOM 875 O O . VAL A 1 112 ? 8.487 -7.550 -8.479 1.00 93.06 112 VAL A O 1
ATOM 878 N N . ASP A 1 113 ? 10.244 -8.923 -8.128 1.00 89.25 113 ASP A N 1
ATOM 879 C CA . ASP A 1 113 ? 10.165 -9.584 -9.426 1.00 89.25 113 ASP A CA 1
ATOM 880 C C . ASP A 1 113 ? 9.027 -10.617 -9.384 1.00 89.25 113 ASP A C 1
ATOM 882 O O . ASP A 1 113 ? 9.079 -11.557 -8.579 1.00 89.25 113 ASP A O 1
ATOM 886 N N . PRO A 1 114 ? 7.959 -10.455 -10.187 1.00 83.56 114 PRO A N 1
ATOM 887 C CA . PRO A 1 114 ? 6.857 -11.403 -10.189 1.00 83.56 114 PRO A CA 1
ATOM 888 C C . PRO A 1 114 ? 7.343 -12.776 -10.662 1.00 83.56 114 PRO A C 1
ATOM 890 O O . PRO A 1 114 ? 8.099 -12.892 -11.628 1.00 83.56 114 PRO A O 1
ATOM 893 N N . ALA A 1 115 ? 6.895 -13.833 -9.980 1.00 80.75 115 ALA A N 1
ATOM 894 C CA . ALA A 1 115 ? 7.248 -15.193 -10.363 1.00 80.75 115 ALA A CA 1
ATOM 895 C C . ALA A 1 115 ? 6.743 -15.494 -11.787 1.00 80.75 115 ALA A C 1
ATOM 897 O O . ALA A 1 115 ? 5.617 -15.113 -12.127 1.00 80.75 115 ALA A O 1
ATOM 898 N N . PRO A 1 116 ? 7.528 -16.205 -12.618 1.00 77.94 116 PRO A N 1
ATOM 899 C CA . PRO A 1 116 ? 7.061 -16.618 -13.930 1.00 77.94 116 PRO A CA 1
ATOM 900 C C . PRO A 1 116 ? 5.841 -17.525 -13.763 1.00 77.94 116 PRO A C 1
ATOM 902 O O . PRO A 1 116 ? 5.865 -18.492 -12.993 1.00 77.94 116 PRO A O 1
ATOM 905 N N . VAL A 1 117 ? 4.766 -17.215 -14.489 1.00 69.38 117 VAL A N 1
ATOM 906 C CA . VAL A 1 117 ? 3.552 -18.034 -14.484 1.00 69.38 117 VAL A CA 1
ATOM 907 C C . VAL A 1 117 ? 3.900 -19.398 -15.081 1.00 69.38 117 VAL A C 1
ATOM 909 O O . VAL A 1 117 ? 4.078 -19.559 -16.285 1.00 69.38 117 VAL A O 1
ATOM 912 N N . SER A 1 118 ? 4.088 -20.401 -14.229 1.00 58.94 118 SER A N 1
ATOM 913 C CA . SER A 1 118 ? 4.330 -21.767 -14.687 1.00 58.94 118 SER A CA 1
ATOM 914 C C . SER A 1 118 ? 2.990 -22.349 -15.126 1.00 58.94 118 SER A C 1
ATOM 916 O O . SER A 1 118 ? 2.198 -22.786 -14.299 1.00 58.94 118 SER A O 1
ATOM 918 N N . THR A 1 119 ? 2.714 -22.340 -16.429 1.00 56.34 119 THR A N 1
ATOM 919 C CA . THR A 1 119 ? 1.489 -22.895 -17.036 1.00 56.34 119 THR A CA 1
ATOM 920 C C . THR A 1 119 ? 1.418 -24.426 -16.996 1.00 56.34 119 THR A C 1
ATOM 922 O O . THR A 1 119 ? 0.457 -25.013 -17.491 1.00 56.34 119 THR A O 1
ATOM 925 N N . THR A 1 120 ? 2.379 -25.103 -16.362 1.00 49.97 120 THR A N 1
ATOM 926 C CA . THR A 1 120 ? 2.357 -26.555 -16.145 1.00 49.97 120 THR A CA 1
ATOM 927 C C . THR A 1 120 ? 1.414 -26.919 -14.996 1.00 49.97 120 THR A C 1
ATOM 929 O O . THR A 1 120 ? 1.825 -27.384 -13.931 1.00 49.97 120 THR A O 1
ATOM 932 N N . THR A 1 121 ? 0.114 -26.739 -15.221 1.00 51.75 121 THR A N 1
ATOM 933 C CA . THR A 1 121 ? -0.932 -27.415 -14.453 1.00 51.75 121 THR A CA 1
ATOM 934 C C . THR A 1 121 ? -0.908 -28.892 -14.840 1.00 51.75 121 THR A C 1
ATOM 936 O O . THR A 1 121 ? -1.715 -29.359 -15.636 1.00 51.75 121 THR A O 1
ATOM 939 N N . THR A 1 122 ? 0.027 -29.661 -14.281 1.00 55.38 122 THR A N 1
ATOM 940 C CA . THR A 1 122 ? -0.227 -31.093 -14.100 1.00 55.38 122 THR A CA 1
ATOM 941 C C . THR A 1 122 ? -1.326 -31.183 -13.046 1.00 55.38 122 THR A C 1
ATOM 943 O O . THR A 1 122 ? -1.100 -30.698 -11.931 1.00 55.38 122 THR A O 1
ATOM 946 N N . PRO A 1 123 ? -2.501 -31.768 -13.341 1.00 53.69 123 PRO A N 1
ATOM 947 C CA . PRO A 1 123 ? -3.551 -31.949 -12.353 1.00 53.69 123 PRO A C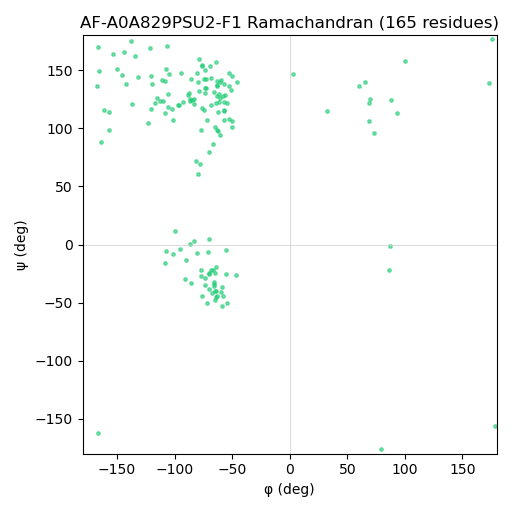A 1
ATOM 948 C C . PRO A 1 123 ? -3.005 -32.855 -11.256 1.00 53.69 123 PRO A C 1
ATOM 950 O O . PRO A 1 123 ? -2.965 -34.078 -11.381 1.00 53.69 123 PRO A O 1
ATOM 953 N N . ARG A 1 124 ? -2.533 -32.261 -10.163 1.00 57.91 124 ARG A N 1
ATOM 954 C CA . ARG A 1 124 ? -2.175 -33.007 -8.967 1.00 57.91 124 ARG A CA 1
ATOM 955 C C . ARG A 1 124 ? -3.484 -33.259 -8.228 1.00 57.91 124 ARG A C 1
ATOM 957 O O . ARG A 1 124 ? -3.774 -32.638 -7.211 1.00 57.91 124 ARG A O 1
ATOM 964 N N . HIS A 1 125 ? -4.306 -34.148 -8.791 1.00 63.62 125 HIS A N 1
ATOM 965 C CA . HIS A 1 125 ? -5.342 -34.805 -8.008 1.00 63.62 125 HIS A CA 1
ATOM 966 C C . HIS A 1 125 ? -4.656 -35.366 -6.757 1.00 63.62 125 HIS A C 1
ATOM 968 O O . HIS A 1 125 ? -3.591 -35.983 -6.893 1.00 63.62 125 HIS A O 1
ATOM 974 N N . PRO A 1 126 ? -5.206 -35.168 -5.544 1.00 64.19 126 PRO A N 1
ATOM 975 C CA . PRO A 1 126 ? -4.734 -35.940 -4.413 1.00 64.19 126 PRO A CA 1
ATOM 976 C C . PRO A 1 126 ? -4.918 -37.398 -4.818 1.00 64.19 126 PRO A C 1
ATOM 978 O O . PRO A 1 126 ? -6.044 -37.828 -5.073 1.00 64.19 126 PRO A O 1
ATOM 981 N N . ALA A 1 127 ? -3.812 -38.131 -4.966 1.00 61.12 127 ALA A N 1
ATOM 982 C CA . ALA A 1 127 ? -3.866 -39.560 -5.197 1.00 61.12 127 ALA A CA 1
ATOM 983 C C . ALA A 1 127 ? -4.739 -40.123 -4.080 1.00 61.12 127 ALA A C 1
ATOM 985 O O . ALA A 1 127 ? -4.363 -40.090 -2.904 1.00 61.12 127 ALA A O 1
ATOM 986 N N . ARG A 1 128 ? -5.955 -40.541 -4.442 1.00 56.72 128 ARG A N 1
ATOM 987 C CA . ARG A 1 128 ? -6.873 -41.213 -3.538 1.00 56.72 128 ARG A CA 1
ATOM 988 C C . ARG A 1 128 ? -6.072 -42.411 -3.056 1.00 56.72 128 ARG A C 1
ATOM 990 O O . ARG A 1 128 ? -5.785 -43.301 -3.851 1.00 56.72 128 ARG A O 1
ATOM 997 N N . ARG A 1 129 ? -5.610 -42.386 -1.801 1.00 57.56 129 ARG A N 1
ATOM 998 C CA . ARG A 1 129 ? -5.004 -43.558 -1.172 1.00 57.56 129 ARG A CA 1
ATOM 999 C C . ARG A 1 129 ? -6.101 -44.611 -1.188 1.00 57.56 129 ARG A C 1
ATOM 1001 O O . ARG A 1 129 ? -6.983 -44.596 -0.335 1.00 57.56 129 ARG A O 1
ATOM 1008 N N . ALA A 1 130 ? -6.107 -45.453 -2.216 1.00 60.16 130 ALA A N 1
ATOM 1009 C CA . ALA A 1 130 ? -6.853 -46.686 -2.203 1.00 60.16 130 ALA A CA 1
ATOM 1010 C C . ALA A 1 130 ? -6.221 -47.488 -1.068 1.00 60.16 130 ALA A C 1
ATOM 1012 O O . ALA A 1 130 ? -5.119 -48.017 -1.202 1.00 60.16 130 ALA A O 1
ATOM 1013 N N . GLY A 1 131 ? -6.866 -47.454 0.099 1.00 54.78 131 GLY A N 1
ATOM 1014 C CA . GLY A 1 131 ? -6.580 -48.426 1.137 1.00 54.78 131 GLY A CA 1
ATOM 1015 C C . GLY A 1 131 ? -6.695 -49.823 0.521 1.00 54.78 131 GLY A C 1
ATOM 1016 O O . GLY A 1 131 ? -7.485 -50.002 -0.414 1.00 54.78 131 GLY A O 1
ATOM 1017 N N . PRO A 1 132 ? -5.892 -50.792 0.986 1.00 55.44 132 PRO A N 1
ATOM 1018 C CA . PRO A 1 132 ? -5.973 -52.152 0.477 1.00 55.44 132 PRO A CA 1
ATOM 1019 C C . PRO A 1 132 ? -7.431 -52.621 0.566 1.00 55.44 132 PRO A C 1
ATOM 1021 O O . PRO A 1 132 ? -8.086 -52.340 1.579 1.00 55.44 132 PRO A O 1
ATOM 1024 N N . PRO A 1 133 ? -7.972 -53.279 -0.475 1.00 48.41 133 PRO A N 1
ATOM 1025 C CA . PRO A 1 133 ? -9.292 -53.862 -0.366 1.00 48.41 133 PRO A CA 1
ATOM 1026 C C . PRO A 1 133 ? -9.242 -54.822 0.818 1.00 48.41 133 PRO A C 1
ATOM 1028 O O . PRO A 1 133 ? -8.391 -55.705 0.905 1.00 48.41 133 PRO A O 1
ATOM 1031 N N . HIS A 1 134 ? -10.122 -54.571 1.773 1.00 48.72 134 HIS A N 1
ATOM 1032 C CA . HIS A 1 134 ? -10.478 -55.508 2.815 1.00 48.72 134 HIS A CA 1
ATOM 1033 C C . HIS A 1 134 ? -10.807 -56.832 2.118 1.00 48.72 134 HIS A C 1
ATOM 1035 O O . HIS A 1 134 ? -11.827 -56.950 1.443 1.00 48.72 134 HIS A O 1
ATOM 1041 N N . CYS A 1 135 ? -9.914 -57.814 2.233 1.00 37.84 135 CYS A N 1
ATOM 1042 C CA . CYS A 1 135 ? -10.202 -59.190 1.867 1.00 37.84 135 CYS A CA 1
ATOM 1043 C C . CYS A 1 135 ? -11.262 -59.705 2.846 1.00 37.84 135 CYS A C 1
ATOM 1045 O O . CYS A 1 135 ? -10.945 -60.260 3.897 1.00 37.84 135 CYS A O 1
ATOM 1047 N N . TRP A 1 136 ? -12.530 -59.463 2.525 1.00 39.09 136 TRP A N 1
ATOM 1048 C CA . TRP A 1 136 ? -13.648 -60.155 3.140 1.00 39.09 136 TRP A CA 1
ATOM 1049 C C . TRP A 1 136 ? -13.651 -61.591 2.606 1.00 39.09 136 TRP A C 1
ATOM 1051 O O . TRP A 1 136 ? -13.940 -61.826 1.438 1.00 39.09 136 TRP A O 1
ATOM 1061 N N . ALA A 1 137 ? -13.256 -62.511 3.485 1.00 40.47 137 ALA A N 1
ATOM 1062 C CA . ALA A 1 137 ? -13.608 -63.927 3.560 1.00 40.47 137 ALA A CA 1
ATOM 1063 C C . ALA A 1 137 ? -13.883 -64.704 2.254 1.00 40.47 137 ALA A C 1
ATOM 1065 O O . ALA A 1 137 ? -14.949 -64.573 1.663 1.00 40.47 137 ALA A O 1
ATOM 1066 N N . ALA A 1 138 ? -13.018 -65.681 1.955 1.00 39.72 138 ALA A N 1
ATOM 1067 C CA . ALA A 1 138 ? -13.438 -67.077 1.783 1.00 39.72 138 ALA A CA 1
ATOM 1068 C C . ALA A 1 138 ? -12.228 -68.031 1.748 1.00 39.72 138 ALA A C 1
ATOM 1070 O O . ALA A 1 138 ? -11.250 -67.784 1.052 1.00 39.72 138 ALA A O 1
ATOM 1071 N N . ALA A 1 139 ? -12.383 -69.152 2.458 1.00 35.53 139 ALA A N 1
ATOM 1072 C CA . ALA A 1 139 ? -11.647 -70.413 2.341 1.00 35.53 139 ALA A CA 1
ATOM 1073 C C . ALA A 1 139 ? -10.190 -70.470 2.849 1.00 35.53 139 ALA A C 1
ATOM 1075 O O . ALA A 1 139 ? -9.222 -70.246 2.129 1.00 35.53 139 ALA A O 1
ATOM 1076 N N . CYS A 1 140 ? -10.054 -70.945 4.091 1.00 41.34 140 CYS A N 1
ATOM 1077 C CA . CYS A 1 140 ? -8.912 -71.757 4.507 1.00 41.34 140 CYS A CA 1
ATOM 1078 C C . CYS A 1 140 ? -8.884 -73.079 3.717 1.00 41.34 140 CYS A C 1
ATOM 1080 O O . CYS A 1 140 ? -9.900 -73.777 3.696 1.00 41.34 140 CYS A O 1
ATOM 1082 N N . PRO A 1 141 ? -7.711 -73.521 3.237 1.00 41.09 141 PRO A N 1
ATOM 1083 C CA . PRO A 1 141 ? -7.382 -74.935 3.193 1.00 41.09 141 PRO A CA 1
ATOM 1084 C C . PRO A 1 141 ? -6.364 -75.244 4.293 1.00 41.09 141 PRO A C 1
ATOM 1086 O O . PRO A 1 141 ? -5.251 -74.723 4.327 1.00 41.09 141 PRO A O 1
ATOM 1089 N N . SER A 1 142 ? -6.788 -76.110 5.206 1.00 44.00 142 SER A N 1
ATOM 1090 C CA . SER A 1 142 ? -5.933 -76.831 6.143 1.00 44.00 142 SER A CA 1
ATOM 1091 C C . SER A 1 142 ? -4.943 -77.710 5.378 1.00 44.00 142 SER A C 1
ATOM 1093 O O . SER A 1 142 ? -5.376 -78.510 4.553 1.00 44.00 142 SER A O 1
ATOM 1095 N N . SER A 1 143 ? -3.644 -77.564 5.649 1.00 37.06 143 SER A N 1
ATOM 1096 C CA . SER A 1 143 ? -2.557 -78.556 5.500 1.00 37.06 143 SER A CA 1
ATOM 1097 C C . SER A 1 143 ? -1.242 -77.828 5.789 1.00 37.06 143 SER A C 1
ATOM 1099 O O . SER A 1 143 ? -1.056 -76.708 5.342 1.00 37.06 143 SER A O 1
ATOM 1101 N N . SER A 1 144 ? -0.240 -78.334 6.487 1.00 41.53 144 SER A N 1
ATOM 1102 C CA . SER A 1 144 ? -0.038 -79.501 7.331 1.00 41.53 144 SER A CA 1
ATOM 1103 C C . SER A 1 144 ? 1.279 -79.205 8.061 1.00 41.53 144 SER A C 1
ATOM 1105 O O . SER A 1 144 ? 2.148 -78.512 7.531 1.00 41.53 144 SER A O 1
ATOM 1107 N N . MET A 1 145 ? 1.429 -79.708 9.280 1.00 39.16 145 MET A N 1
ATOM 1108 C CA . MET A 1 145 ? 2.610 -79.549 10.133 1.00 39.16 145 MET A CA 1
ATOM 1109 C C . MET A 1 145 ? 3.940 -79.787 9.399 1.00 39.16 145 MET A C 1
ATOM 1111 O O . MET A 1 145 ? 4.074 -80.776 8.687 1.00 39.16 145 MET A O 1
ATOM 1115 N N . SER A 1 146 ? 4.959 -78.972 9.692 1.00 40.44 146 SER A N 1
ATOM 1116 C CA . SER A 1 146 ? 6.345 -79.440 9.847 1.00 40.44 146 SER A CA 1
ATOM 1117 C C . SER A 1 146 ? 7.147 -78.466 10.709 1.00 40.44 146 SER A C 1
ATOM 1119 O O . SER A 1 146 ? 7.356 -77.302 10.384 1.00 40.44 146 SER A O 1
ATOM 1121 N N . ARG A 1 147 ? 7.532 -78.979 11.874 1.00 45.09 147 ARG A N 1
ATOM 1122 C CA . ARG A 1 147 ? 8.261 -78.350 12.975 1.00 45.09 147 ARG A CA 1
ATOM 1123 C C . ARG A 1 147 ? 9.756 -78.610 12.784 1.00 45.09 147 ARG A C 1
ATOM 1125 O O . ARG A 1 147 ? 10.148 -79.773 12.793 1.00 45.09 147 ARG A O 1
ATOM 1132 N N . THR A 1 148 ? 10.595 -77.575 12.711 1.00 42.84 148 THR A N 1
ATOM 1133 C CA . THR A 1 148 ? 12.066 -77.669 12.910 1.00 42.84 148 THR A CA 1
ATOM 1134 C C . THR A 1 148 ? 12.603 -76.243 13.142 1.00 42.84 148 THR A C 1
ATOM 1136 O O . THR A 1 148 ? 12.627 -75.433 12.232 1.00 42.84 148 THR A O 1
ATOM 1139 N N . SER A 1 149 ? 12.627 -75.745 14.384 1.00 39.25 149 SER A N 1
ATOM 1140 C CA . SER A 1 149 ? 13.713 -75.799 15.386 1.00 39.25 149 SER A CA 1
ATOM 1141 C C . SER A 1 149 ? 14.735 -74.646 15.294 1.00 39.25 149 SER A C 1
ATOM 1143 O O . SER A 1 149 ? 15.406 -74.548 14.279 1.00 39.25 149 SER A O 1
ATOM 1145 N N . ARG A 1 150 ? 14.915 -73.924 16.426 1.00 39.31 150 ARG A N 1
ATOM 1146 C CA . ARG A 1 150 ? 16.196 -73.426 17.019 1.00 39.31 150 ARG A CA 1
ATOM 1147 C C . ARG A 1 150 ? 17.079 -72.468 16.173 1.00 39.31 150 ARG A C 1
ATOM 1149 O O . ARG A 1 150 ? 17.383 -72.777 15.043 1.00 39.31 150 ARG A O 1
ATOM 1156 N N . THR A 1 151 ? 17.685 -71.357 16.615 1.00 52.06 151 THR A N 1
ATOM 1157 C CA . THR A 1 151 ? 17.830 -70.568 17.867 1.00 52.06 151 THR A CA 1
ATOM 1158 C C . THR A 1 151 ? 18.454 -69.182 17.456 1.00 52.06 151 THR A C 1
ATOM 1160 O O . THR A 1 151 ? 18.313 -68.851 16.282 1.00 52.06 151 THR A O 1
ATOM 1163 N N . PRO A 1 152 ? 19.061 -68.302 18.298 1.00 52.34 152 PRO A N 1
ATOM 1164 C CA . PRO A 1 152 ? 18.850 -66.845 18.239 1.00 52.34 152 PRO A CA 1
ATOM 1165 C C . PRO A 1 152 ? 20.006 -65.980 17.658 1.00 52.34 152 PRO A C 1
ATOM 1167 O O . PRO A 1 152 ? 21.116 -66.455 17.459 1.00 52.34 152 PRO A O 1
ATOM 1170 N N . ARG A 1 153 ? 19.694 -64.682 17.451 1.00 43.38 153 ARG A N 1
ATOM 1171 C CA . ARG A 1 153 ? 20.518 -63.432 17.414 1.00 43.38 153 ARG A CA 1
ATOM 1172 C C . ARG A 1 153 ? 22.056 -63.531 17.588 1.00 43.38 153 ARG A C 1
ATOM 1174 O O . ARG A 1 153 ? 22.514 -64.215 18.495 1.00 43.38 153 ARG A O 1
ATOM 1181 N N . PRO A 1 154 ? 22.836 -62.646 16.918 1.00 48.91 154 PRO A N 1
ATOM 1182 C CA . PRO A 1 154 ? 23.218 -61.389 17.594 1.00 48.91 154 PRO A CA 1
ATOM 1183 C C . PRO A 1 154 ? 23.314 -60.118 16.721 1.00 48.91 154 PRO A C 1
ATOM 1185 O O . PRO A 1 154 ? 23.321 -60.140 15.496 1.00 48.91 154 PRO A O 1
ATOM 1188 N N . ARG A 1 155 ? 23.370 -58.988 17.442 1.00 46.34 155 ARG A N 1
ATOM 1189 C CA . ARG A 1 155 ? 23.723 -57.628 17.005 1.00 46.34 155 ARG A CA 1
ATOM 1190 C C . ARG A 1 155 ? 25.213 -57.524 16.631 1.00 46.34 155 ARG A C 1
ATOM 1192 O O . ARG A 1 155 ? 26.036 -58.016 17.391 1.00 46.34 155 ARG A O 1
ATOM 1199 N N . ALA A 1 156 ? 25.527 -56.733 15.606 1.00 43.44 156 ALA A N 1
ATOM 1200 C CA . ALA A 1 156 ? 26.734 -55.896 15.469 1.00 43.44 156 ALA A CA 1
ATOM 1201 C C . ALA A 1 156 ? 26.405 -54.851 14.373 1.00 43.44 156 ALA A C 1
ATOM 1203 O O . ALA A 1 156 ? 25.923 -55.240 13.318 1.00 43.44 156 ALA A O 1
ATOM 1204 N N . ALA A 1 157 ? 26.328 -53.534 14.591 1.00 37.72 157 ALA A N 1
ATOM 1205 C CA . ALA A 1 157 ? 27.288 -52.560 15.126 1.00 37.72 157 ALA A CA 1
ATOM 1206 C C . ALA A 1 157 ? 28.487 -52.293 14.188 1.00 37.72 157 ALA A C 1
ATOM 1208 O O . ALA A 1 157 ? 29.393 -53.111 14.141 1.00 37.72 157 ALA A O 1
ATOM 1209 N N . TRP A 1 158 ? 28.456 -51.099 13.558 1.00 30.70 158 TRP A N 1
ATOM 1210 C CA . TRP A 1 158 ? 29.578 -50.216 13.145 1.00 30.70 158 TRP A CA 1
ATOM 1211 C C . TRP A 1 158 ? 30.550 -50.751 12.061 1.00 30.70 158 TRP A C 1
ATOM 1213 O O . TRP A 1 158 ? 30.864 -51.926 12.031 1.00 30.70 158 TRP A O 1
ATOM 1223 N N . SER A 1 159 ? 31.047 -49.991 11.075 1.00 41.75 159 SER A N 1
ATOM 1224 C CA . SER A 1 159 ? 31.547 -48.605 11.045 1.00 41.75 159 SER A CA 1
ATOM 1225 C C . SER A 1 159 ? 31.711 -48.087 9.592 1.00 41.75 159 SER A C 1
ATOM 1227 O O . SER A 1 159 ? 31.666 -48.886 8.658 1.00 41.75 159 SER A O 1
ATOM 1229 N N . PRO A 1 160 ? 31.954 -46.773 9.391 1.00 48.84 160 PRO A N 1
ATOM 1230 C CA . PRO A 1 160 ? 32.235 -46.151 8.096 1.00 48.84 160 PRO A CA 1
ATOM 1231 C C . PRO A 1 160 ? 33.728 -46.238 7.732 1.00 48.84 160 PRO A C 1
ATOM 1233 O O . PRO A 1 160 ? 34.594 -46.053 8.588 1.00 48.84 160 PRO A O 1
ATOM 1236 N N . THR A 1 161 ? 34.044 -46.459 6.455 1.00 45.34 161 THR A N 1
ATOM 1237 C CA . THR A 1 161 ? 35.425 -46.428 5.950 1.00 45.34 161 THR A CA 1
ATOM 1238 C C . THR A 1 161 ? 35.694 -45.111 5.230 1.00 45.34 161 THR A C 1
ATOM 1240 O O . THR A 1 161 ? 35.084 -44.800 4.211 1.00 45.34 161 THR A O 1
ATOM 1243 N N . ALA A 1 162 ? 36.632 -44.347 5.786 1.00 49.06 162 ALA A N 1
ATOM 1244 C CA . ALA A 1 162 ? 37.308 -43.228 5.148 1.00 49.06 162 ALA A CA 1
ATOM 1245 C C . ALA A 1 162 ? 38.442 -43.723 4.232 1.00 49.06 162 ALA A C 1
ATOM 1247 O O . ALA A 1 162 ? 39.123 -44.691 4.559 1.00 49.06 162 ALA A O 1
ATOM 1248 N N . THR A 1 163 ? 38.713 -43.014 3.135 1.00 46.81 163 THR A N 1
ATOM 1249 C CA . THR A 1 163 ? 40.002 -42.993 2.405 1.00 46.81 163 THR A CA 1
ATOM 1250 C C . THR A 1 163 ? 40.020 -41.665 1.628 1.00 46.81 163 THR A C 1
ATOM 1252 O O . THR A 1 163 ? 39.147 -41.458 0.797 1.00 46.81 163 THR A O 1
ATOM 1255 N N . ARG A 1 164 ? 40.666 -40.581 2.079 1.00 37.75 164 ARG A N 1
ATOM 1256 C CA . ARG A 1 164 ? 42.095 -40.193 2.149 1.00 37.75 164 ARG A CA 1
ATOM 1257 C C . ARG A 1 164 ? 42.791 -39.916 0.798 1.00 37.75 164 ARG A C 1
ATOM 1259 O O . ARG A 1 164 ? 42.980 -40.827 0.008 1.00 37.75 164 ARG A O 1
ATOM 1266 N N . CYS A 1 165 ? 43.311 -38.681 0.722 1.00 38.19 165 CYS A N 1
ATOM 1267 C CA . CYS A 1 165 ? 44.604 -38.229 0.171 1.00 38.19 165 CYS A CA 1
ATOM 1268 C C . CYS A 1 165 ? 44.764 -37.752 -1.298 1.00 38.19 165 CYS A C 1
ATOM 1270 O O . CYS A 1 165 ? 44.793 -38.542 -2.231 1.00 38.19 165 CYS A O 1
ATOM 1272 N N . THR A 1 166 ? 45.049 -36.435 -1.377 1.00 43.41 166 THR A N 1
ATOM 1273 C CA . THR A 1 166 ? 46.172 -35.721 -2.048 1.00 43.41 166 THR A CA 1
ATOM 1274 C C . THR A 1 166 ? 46.290 -35.648 -3.571 1.00 43.41 166 THR A C 1
ATOM 1276 O O . THR A 1 166 ? 46.507 -36.659 -4.231 1.00 43.41 166 THR A O 1
ATOM 1279 N N . HIS A 1 167 ? 46.390 -34.405 -4.063 1.00 47.31 167 HIS A N 1
ATOM 1280 C CA . HIS A 1 167 ? 47.644 -33.861 -4.601 1.00 47.31 167 HIS A CA 1
ATOM 1281 C C . HIS A 1 167 ? 47.777 -32.369 -4.275 1.00 47.31 167 HIS A C 1
ATOM 1283 O O . HIS A 1 167 ? 46.715 -31.729 -4.098 1.00 47.31 167 HIS A O 1
#

Sequence (167 aa):
MSRTPENSPTTVDNLQALSVTDLLAARDLYHHHLTNKPNVVGTAIGRYLIREQPGGARTLVNSRVEQGFSWPCVMVFISDWAAPKSLTPYDYVPKQLFMPDGRVVPVCKVQVDPAPVSTTTTPRHPARRAGPPHCWAAACPSSSMSRTSRTPRPRAAWSPTATRCTH

Solvent-accessible surface area (backbone atoms only — not comparable to full-atom values): 11332 Å² total; per-residue (Å²): 141,77,83,74,84,75,81,72,79,52,77,68,67,59,36,72,68,57,48,70,68,56,43,50,53,52,40,66,73,43,43,64,73,49,47,73,25,92,47,34,77,42,74,50,72,47,60,28,64,44,60,78,58,92,74,85,74,45,31,78,85,57,27,44,77,45,90,94,77,40,40,56,21,34,32,36,32,21,57,62,79,67,65,82,86,82,55,58,83,84,61,55,81,65,65,57,45,78,45,95,89,73,48,70,44,41,43,31,71,30,39,44,84,76,76,80,84,74,82,77,75,69,84,77,66,79,76,75,78,76,66,78,79,79,82,77,81,84,83,86,79,91,81,75,92,83,91,83,80,92,84,82,88,85,90,81,84,88,84,87,87,85,84,86,86,88,134

Nearest PDB structures (foldseek):
  8pme-assembly1_A  TM=8.167E-01  e=8.500E-04  Oryza sativa Indica Group
  8pmg-assembly1_D  TM=7.256E-01  e=4.768E-04  Oryza sativa Indica Group
  8pmm-assembly1_A-2  TM=7.407E-01  e=5.421E-04  Oryza sativa Japonica Group
  8hau-assembly1_E  TM=8.258E-01  e=1.421E-03  Oryza sativa Indica Group
  8hau-assembly1_C  TM=7.748E-01  e=2.089E-03  Oryza sativa Indica Group

pLDDT: mean 72.44, std 21.59, range [30.7, 96.88]

Mean predicted aligned error: 17.21 Å

Secondary structure (DSSP, 8-state):
--PPPP----TTHHHHT--HHHHHHHHHHHHHHHHTSTTEEEEEEEEPPEESSSSS--BSSSEE--TTTPPEEEEEEES----TTSS-TTTSPPSEEE-TTS-EEEEEEEE-PPPP--------------PPP--------------------------PPP-----

Foldseek 3Di:
DDDDPDDPPPLVVVQQVDDPVNQVVQCVVCFVLLVPQPFWPGKDWDWAWDAPDPDDFAAPVRTDDDPPPITTAMETETADPDDPPPDDPSSDDDQWDADPVRRIGGYHYHYDHDDPPPPPCPPPDPPPPPDPPDPDDDDDDDDDDDDDDDDDDDDDDDDDDDDDDDD

Organism: NCBI:txid1335410